Protein AF-A0A350FZX5-F1 (afdb_monomer)

Foldseek 3Di:
DPVPDAQLQFFFQDPVQPDPLADGGDDDPDDSVRVLVVVLVVLVCVLVPVVLVCCLVPPPDPVVNVVSVVVSVVSVVVSVVSVCCCVPPGGTHHRHQGNDHRDPVPPDDPDD

Structure (mmCIF, N/CA/C/O backbone):
data_AF-A0A350FZX5-F1
#
_entry.id   AF-A0A350FZX5-F1
#
loop_
_atom_site.group_PDB
_atom_site.id
_atom_site.type_symbol
_atom_site.label_atom_id
_atom_site.label_alt_id
_atom_site.label_comp_id
_atom_site.label_asym_id
_atom_site.label_entity_id
_atom_site.label_seq_id
_atom_site.pdbx_PDB_ins_code
_atom_site.Cartn_x
_atom_site.Cartn_y
_atom_site.Cartn_z
_atom_site.occupancy
_atom_site.B_iso_or_equiv
_atom_site.auth_seq_id
_atom_site.auth_comp_id
_atom_site.auth_asym_id
_atom_site.auth_atom_id
_atom_site.pdbx_PDB_model_num
ATOM 1 N N . PRO A 1 1 ? 13.670 -20.085 -5.019 1.00 45.16 1 PRO A N 1
ATOM 2 C CA . PRO A 1 1 ? 12.291 -19.954 -5.561 1.00 45.16 1 PRO A CA 1
ATOM 3 C C . PRO A 1 1 ? 12.090 -18.904 -6.683 1.00 45.16 1 PRO A C 1
ATOM 5 O O . PRO A 1 1 ? 10.994 -18.836 -7.219 1.00 45.16 1 PRO A O 1
ATOM 8 N N . LEU A 1 2 ? 13.115 -18.147 -7.109 1.00 52.44 2 LEU A N 1
ATOM 9 C CA . LEU A 1 2 ? 13.012 -17.149 -8.199 1.00 52.44 2 LEU A CA 1
ATOM 10 C C . LEU A 1 2 ? 13.159 -17.722 -9.628 1.00 52.44 2 LEU A C 1
ATOM 12 O O . LEU A 1 2 ? 13.183 -16.974 -10.597 1.00 52.44 2 LEU A O 1
ATOM 16 N N . LYS A 1 3 ? 13.265 -19.049 -9.779 1.00 52.12 3 LYS A N 1
ATOM 17 C CA . LYS A 1 3 ? 13.740 -19.714 -11.010 1.00 52.12 3 LYS A CA 1
ATOM 18 C C . LYS A 1 3 ? 12.784 -19.616 -12.218 1.00 52.12 3 LYS A C 1
ATOM 20 O O . LYS A 1 3 ? 13.191 -19.969 -13.316 1.00 52.12 3 LYS A O 1
ATOM 25 N N . ASN A 1 4 ? 11.551 -19.132 -12.030 1.00 67.31 4 ASN A N 1
ATOM 26 C CA . ASN A 1 4 ? 10.490 -19.200 -13.047 1.00 67.31 4 ASN A CA 1
ATOM 27 C C . ASN A 1 4 ? 10.013 -17.837 -13.588 1.00 67.31 4 ASN A C 1
ATOM 29 O O . ASN A 1 4 ? 9.134 -17.826 -14.445 1.00 67.31 4 ASN A O 1
ATOM 33 N N . PHE A 1 5 ? 10.543 -16.706 -13.111 1.00 71.62 5 PHE A N 1
ATOM 34 C CA . PHE A 1 5 ? 10.119 -15.383 -13.589 1.00 71.62 5 PHE A CA 1
ATOM 35 C C . PHE A 1 5 ? 11.044 -14.867 -14.686 1.00 71.62 5 PHE A C 1
ATOM 37 O O . PHE A 1 5 ? 12.269 -14.969 -14.583 1.00 71.62 5 PHE A O 1
ATOM 44 N N . ARG A 1 6 ? 10.462 -14.288 -15.740 1.00 82.25 6 ARG A N 1
ATOM 45 C CA . ARG A 1 6 ? 11.250 -13.664 -16.809 1.00 82.25 6 ARG A CA 1
ATOM 46 C C . ARG A 1 6 ? 11.744 -12.293 -16.338 1.00 82.25 6 ARG A C 1
ATOM 48 O O . ARG A 1 6 ? 10.953 -11.564 -15.741 1.00 82.25 6 ARG A O 1
ATOM 55 N N . PRO A 1 7 ? 12.981 -11.872 -16.664 1.00 81.50 7 PRO A N 1
ATOM 56 C CA . PRO A 1 7 ? 13.473 -10.532 -16.321 1.00 81.50 7 PRO A CA 1
ATOM 57 C C . PRO A 1 7 ? 12.524 -9.407 -16.759 1.00 81.50 7 PRO A C 1
ATOM 59 O O . PRO A 1 7 ? 12.293 -8.460 -16.018 1.00 81.50 7 PRO A O 1
ATOM 62 N N . SER A 1 8 ? 11.868 -9.575 -17.910 1.00 82.69 8 SER A N 1
ATOM 63 C CA . SER A 1 8 ? 10.879 -8.638 -18.450 1.00 82.69 8 SER A CA 1
ATOM 64 C C . SER A 1 8 ? 9.632 -8.434 -17.578 1.00 82.69 8 SER A C 1
ATOM 66 O O . SER A 1 8 ? 8.867 -7.501 -17.807 1.00 82.69 8 SER A O 1
ATOM 68 N N . GLU A 1 9 ? 9.362 -9.335 -16.635 1.00 87.31 9 GLU A N 1
ATOM 69 C CA . GLU A 1 9 ? 8.208 -9.263 -15.732 1.00 87.31 9 GLU A CA 1
ATOM 70 C C . GLU A 1 9 ? 8.534 -8.534 -14.430 1.00 87.31 9 GLU A C 1
ATOM 72 O O . GLU A 1 9 ? 7.621 -8.203 -13.675 1.00 87.31 9 GLU A O 1
ATOM 77 N N . ILE A 1 10 ? 9.811 -8.261 -14.172 1.00 88.94 10 ILE A N 1
ATOM 78 C CA . ILE A 1 10 ? 10.258 -7.580 -12.965 1.00 88.94 10 ILE A CA 1
ATOM 79 C C . ILE A 1 10 ? 10.154 -6.073 -13.160 1.00 88.94 10 ILE A C 1
ATOM 81 O O . ILE A 1 10 ? 10.592 -5.524 -14.169 1.00 88.94 10 ILE A O 1
ATOM 85 N N . ILE A 1 11 ? 9.562 -5.418 -12.167 1.00 89.75 11 ILE A N 1
ATOM 86 C CA . ILE A 1 11 ? 9.346 -3.967 -12.132 1.00 89.75 11 ILE A CA 1
ATOM 87 C C . ILE A 1 11 ? 10.057 -3.295 -10.957 1.00 89.75 11 ILE A C 1
ATOM 89 O O . ILE A 1 11 ? 10.062 -2.073 -10.876 1.00 89.75 11 ILE A O 1
ATOM 93 N N . GLN A 1 12 ? 10.674 -4.071 -10.063 1.00 89.62 12 GLN A N 1
ATOM 94 C CA . GLN A 1 12 ? 11.501 -3.560 -8.976 1.00 89.62 12 GLN A CA 1
ATOM 95 C C . GLN A 1 12 ? 12.941 -4.022 -9.180 1.00 89.62 12 GLN A C 1
ATOM 97 O O . GLN A 1 12 ? 13.230 -5.212 -9.083 1.00 89.62 12 GLN A O 1
ATOM 102 N N . SER A 1 13 ? 13.843 -3.096 -9.495 1.00 86.38 13 SER A N 1
ATOM 103 C CA . SER A 1 13 ? 15.261 -3.405 -9.723 1.00 86.38 13 SER A CA 1
ATOM 104 C C . SER A 1 13 ? 16.077 -3.459 -8.433 1.00 86.38 13 SER A C 1
ATOM 106 O O . SER A 1 13 ? 17.126 -4.094 -8.407 1.00 86.38 13 SER A O 1
ATOM 108 N N . ASP A 1 14 ? 15.606 -2.799 -7.377 1.00 86.88 14 ASP A N 1
ATOM 109 C CA . ASP A 1 14 ? 16.279 -2.745 -6.084 1.00 86.88 14 ASP A CA 1
ATOM 110 C C . ASP A 1 14 ? 16.016 -4.027 -5.282 1.00 86.88 14 ASP A C 1
ATOM 112 O O . ASP A 1 14 ? 14.885 -4.287 -4.864 1.00 86.88 14 ASP A O 1
ATOM 116 N N . LEU A 1 15 ? 17.063 -4.828 -5.074 1.00 85.75 15 LEU A N 1
ATOM 117 C CA . LEU A 1 15 ? 16.985 -6.104 -4.359 1.00 85.75 15 LEU A CA 1
ATOM 118 C C . LEU A 1 15 ? 16.606 -5.947 -2.887 1.00 85.75 15 LEU A C 1
ATOM 120 O O . LEU A 1 15 ? 15.934 -6.828 -2.349 1.00 85.75 15 LEU A O 1
ATOM 124 N N . ASP A 1 16 ? 16.948 -4.829 -2.248 1.00 86.00 16 ASP A N 1
ATOM 125 C CA . ASP A 1 16 ? 16.583 -4.588 -0.847 1.00 86.00 16 ASP A CA 1
ATOM 126 C C . ASP A 1 16 ? 15.064 -4.439 -0.691 1.00 86.00 16 ASP A C 1
ATOM 128 O O . ASP A 1 16 ? 14.485 -4.708 0.366 1.00 86.00 16 ASP A O 1
ATOM 132 N N . LYS A 1 17 ? 14.385 -4.082 -1.786 1.00 85.25 17 LYS A N 1
ATOM 133 C CA . LYS A 1 17 ? 12.930 -4.000 -1.859 1.00 85.25 17 LYS A CA 1
ATOM 134 C C . LYS A 1 17 ? 12.268 -5.315 -2.247 1.00 85.25 17 LYS A C 1
ATOM 136 O O . LYS A 1 17 ? 11.042 -5.356 -2.267 1.00 85.25 17 LYS A O 1
ATOM 141 N N . TRP A 1 18 ? 12.999 -6.401 -2.504 1.00 86.25 18 TRP A N 1
ATOM 142 C CA . TRP A 1 18 ? 12.415 -7.709 -2.836 1.00 86.25 18 TRP A CA 1
ATOM 143 C C . TRP A 1 18 ? 11.910 -8.441 -1.591 1.00 86.25 18 TRP A C 1
ATOM 145 O O . TRP A 1 18 ? 12.336 -9.539 -1.241 1.00 86.25 18 TRP A O 1
ATOM 155 N N . SER A 1 19 ? 10.960 -7.809 -0.914 1.00 85.50 19 SER A N 1
ATOM 156 C CA . SER A 1 19 ? 10.226 -8.375 0.209 1.00 85.50 19 SER A CA 1
ATOM 157 C C . SER A 1 19 ? 8.759 -8.558 -0.162 1.00 85.50 19 SER A C 1
ATOM 159 O O . SER A 1 19 ? 8.290 -8.043 -1.172 1.00 85.50 19 SER A O 1
ATOM 161 N N . TYR A 1 20 ? 8.001 -9.242 0.692 1.00 82.38 20 TYR A N 1
ATOM 162 C CA . TYR A 1 20 ? 6.553 -9.384 0.515 1.00 82.38 20 TYR A CA 1
ATOM 163 C C . TYR A 1 20 ? 5.794 -8.042 0.523 1.00 82.38 20 TYR A C 1
ATOM 165 O O . TYR A 1 20 ? 4.631 -8.010 0.130 1.00 82.38 20 TYR A O 1
ATOM 173 N N . ARG A 1 21 ? 6.417 -6.955 1.008 1.00 84.88 21 ARG A N 1
ATOM 174 C CA . ARG A 1 21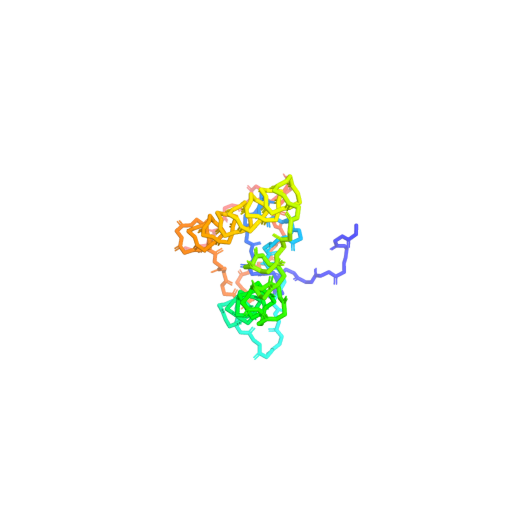 ? 5.775 -5.638 1.138 1.00 84.88 21 ARG A CA 1
ATOM 175 C C . ARG A 1 21 ? 5.700 -4.880 -0.176 1.00 84.88 21 ARG A C 1
ATOM 177 O O . ARG A 1 21 ? 4.713 -4.197 -0.424 1.00 84.88 21 ARG A O 1
ATOM 184 N N . ASN A 1 22 ? 6.736 -4.999 -1.000 1.00 88.06 22 ASN A N 1
ATOM 185 C CA . ASN A 1 22 ? 6.860 -4.216 -2.218 1.00 88.06 22 ASN A CA 1
ATOM 186 C C . ASN A 1 22 ? 6.592 -5.099 -3.430 1.00 88.06 22 ASN A C 1
ATOM 188 O O . ASN A 1 22 ? 6.955 -6.275 -3.477 1.00 88.06 22 ASN A O 1
ATOM 192 N N . GLN A 1 23 ? 5.953 -4.519 -4.439 1.00 89.75 23 GLN A N 1
ATOM 193 C CA . GLN A 1 23 ? 5.652 -5.251 -5.655 1.00 89.75 23 GLN A CA 1
ATOM 194 C C . GLN A 1 23 ? 6.930 -5.477 -6.466 1.00 89.75 23 GLN A C 1
ATOM 196 O O . GLN A 1 23 ? 7.540 -4.535 -6.958 1.00 89.75 23 GLN A O 1
ATOM 201 N N . VAL A 1 24 ? 7.315 -6.740 -6.636 1.00 89.69 24 VAL A N 1
ATOM 202 C CA . VAL A 1 24 ? 8.493 -7.109 -7.437 1.00 89.69 24 VAL A CA 1
ATOM 203 C C . VAL A 1 24 ? 8.120 -7.403 -8.890 1.00 89.69 24 VAL A C 1
ATOM 205 O O . VAL A 1 24 ? 8.845 -7.036 -9.815 1.00 89.69 24 VAL A O 1
ATOM 208 N N . VAL A 1 25 ? 6.970 -8.047 -9.094 1.00 89.50 25 VAL A N 1
ATOM 209 C CA . VAL A 1 25 ? 6.524 -8.567 -10.392 1.00 89.50 25 VAL A CA 1
ATOM 210 C C . VAL A 1 25 ? 5.328 -7.769 -10.902 1.00 89.50 25 VAL A C 1
ATOM 212 O O . VAL A 1 25 ? 4.406 -7.452 -10.146 1.00 89.50 25 VAL A O 1
ATOM 215 N N . ALA A 1 26 ? 5.329 -7.459 -12.197 1.00 89.56 26 ALA A N 1
ATOM 216 C CA . ALA A 1 26 ? 4.239 -6.762 -12.861 1.00 89.56 26 ALA A CA 1
ATOM 217 C C . ALA A 1 26 ? 2.926 -7.550 -12.774 1.00 89.56 26 ALA A C 1
ATOM 219 O O . ALA A 1 26 ? 2.864 -8.741 -13.083 1.00 89.56 26 ALA A O 1
ATOM 220 N N . THR A 1 27 ? 1.850 -6.848 -12.440 1.00 90.25 27 THR A N 1
ATOM 221 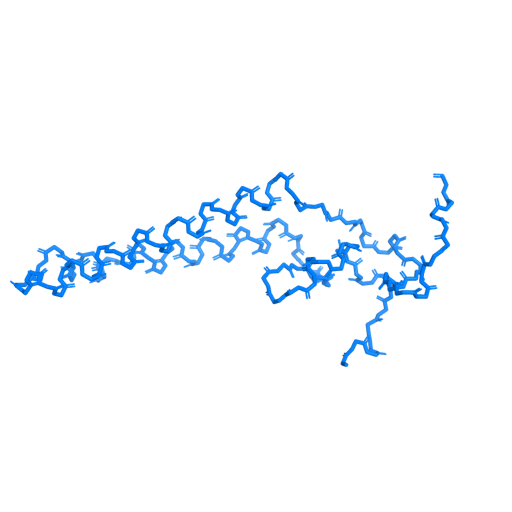C CA . THR A 1 27 ? 0.480 -7.350 -12.554 1.00 90.25 27 THR A CA 1
ATOM 222 C C . THR A 1 27 ? -0.088 -7.062 -13.951 1.00 90.25 27 THR A C 1
ATOM 224 O O . THR A 1 27 ? 0.279 -6.054 -14.554 1.00 90.25 27 THR A O 1
ATOM 227 N N . PRO A 1 28 ? -0.972 -7.913 -14.514 1.00 86.31 28 PRO A N 1
ATOM 228 C CA . PRO A 1 28 ? -1.475 -7.713 -15.878 1.00 86.31 28 PRO A CA 1
ATOM 229 C C . PRO A 1 28 ? -2.391 -6.495 -16.057 1.00 86.31 28 PRO A C 1
ATOM 231 O O . PRO A 1 28 ? -2.329 -5.855 -17.100 1.00 86.31 28 PRO A O 1
ATOM 234 N N . TYR A 1 29 ? -3.232 -6.197 -15.062 1.00 89.00 29 TYR A N 1
ATOM 235 C CA . TYR A 1 29 ? -4.342 -5.237 -15.191 1.00 89.00 29 TYR A CA 1
ATOM 236 C C . TYR A 1 29 ? -4.255 -4.037 -14.248 1.00 89.00 29 TYR A C 1
ATOM 238 O O . TYR A 1 29 ? -5.103 -3.158 -14.313 1.00 89.00 29 TYR A O 1
ATOM 246 N N . LEU A 1 30 ? -3.269 -4.022 -13.351 1.00 91.62 30 LEU A N 1
ATOM 247 C CA . LEU A 1 30 ? -3.083 -2.955 -12.374 1.00 91.62 30 LEU A CA 1
ATOM 248 C C . LEU A 1 30 ? -1.664 -2.429 -12.492 1.00 91.62 30 LEU A C 1
ATOM 250 O O . LEU A 1 30 ? -0.708 -3.212 -12.528 1.00 91.62 30 LEU A O 1
ATOM 254 N N . THR A 1 31 ? -1.539 -1.110 -12.524 1.00 91.75 31 THR A N 1
ATOM 255 C CA . THR A 1 31 ? -0.264 -0.437 -12.300 1.00 91.75 31 THR A CA 1
ATOM 256 C C . THR A 1 31 ? 0.179 -0.632 -10.844 1.00 91.75 31 THR A C 1
ATOM 258 O O . THR A 1 31 ? -0.660 -0.868 -9.966 1.00 91.75 31 THR A O 1
ATOM 261 N N . PRO A 1 32 ? 1.484 -0.502 -10.543 1.00 91.50 32 PRO A N 1
ATOM 262 C CA . PRO A 1 32 ? 1.970 -0.623 -9.169 1.00 91.50 32 PRO A CA 1
ATOM 263 C C . PRO A 1 32 ? 1.309 0.365 -8.207 1.00 91.50 32 PRO A C 1
ATOM 265 O O . PRO A 1 32 ? 1.000 0.023 -7.067 1.00 91.50 32 PRO A O 1
ATOM 268 N N . PHE A 1 33 ? 1.002 1.565 -8.706 1.00 92.31 33 PHE A N 1
ATOM 269 C CA . PHE A 1 33 ? 0.306 2.592 -7.943 1.00 92.31 33 PHE A CA 1
ATOM 270 C C . PHE A 1 33 ? -1.138 2.207 -7.621 1.00 92.31 33 PHE A C 1
ATOM 272 O O . PHE A 1 33 ? -1.554 2.332 -6.473 1.00 92.31 33 PHE A O 1
ATOM 279 N N . GLU A 1 34 ? -1.898 1.707 -8.597 1.00 94.69 34 GLU A N 1
ATOM 280 C CA . GLU A 1 34 ? -3.282 1.274 -8.368 1.00 94.69 34 GLU A CA 1
ATOM 281 C C . GLU A 1 34 ? -3.353 0.096 -7.398 1.00 94.69 34 GLU A C 1
ATOM 283 O O . GLU A 1 34 ? -4.218 0.076 -6.520 1.00 94.69 34 GLU A O 1
ATOM 288 N N . LEU A 1 35 ? -2.429 -0.865 -7.516 1.00 93.38 35 LEU A N 1
ATOM 289 C CA . LEU A 1 35 ? -2.353 -1.985 -6.582 1.00 93.38 35 LEU A CA 1
ATOM 290 C C . LEU A 1 35 ? -2.035 -1.493 -5.166 1.00 93.38 35 LEU A C 1
ATOM 292 O O . LEU A 1 35 ? -2.742 -1.852 -4.222 1.00 93.38 35 LEU A O 1
ATOM 296 N N . PHE A 1 36 ? -1.013 -0.646 -5.020 1.00 94.12 36 PHE A N 1
ATOM 297 C CA . PHE A 1 36 ? -0.639 -0.061 -3.734 1.00 94.12 36 PHE A CA 1
ATOM 298 C C . PHE A 1 36 ? -1.810 0.706 -3.108 1.00 94.12 36 PHE A C 1
ATOM 300 O O . PHE A 1 36 ? -2.170 0.468 -1.953 1.00 94.12 36 PHE A O 1
ATOM 307 N N . LEU A 1 37 ? -2.464 1.570 -3.888 1.00 94.69 37 LEU A N 1
ATOM 308 C CA . LEU A 1 37 ? -3.617 2.339 -3.441 1.00 94.69 37 LEU A CA 1
ATOM 309 C C . LEU A 1 37 ? -4.775 1.425 -3.020 1.00 94.69 37 LEU A C 1
ATOM 311 O O . LEU A 1 37 ? -5.357 1.639 -1.960 1.00 94.69 37 LEU A O 1
ATOM 315 N N . GLY A 1 38 ? -5.085 0.380 -3.791 1.00 94.69 38 GLY A N 1
ATOM 316 C CA . GLY A 1 38 ? -6.134 -0.587 -3.458 1.00 94.69 38 GLY A CA 1
ATOM 317 C C . GLY A 1 38 ? -5.888 -1.307 -2.128 1.00 94.69 38 GLY A C 1
ATOM 318 O O . GLY A 1 38 ? -6.809 -1.451 -1.315 1.00 94.69 38 GLY A O 1
ATOM 319 N N . VAL A 1 39 ? -4.637 -1.693 -1.858 1.00 94.00 39 VAL A N 1
ATOM 320 C CA . VAL A 1 39 ? -4.234 -2.281 -0.571 1.00 94.00 39 VAL A CA 1
ATOM 321 C C . VAL A 1 39 ? -4.419 -1.268 0.561 1.00 94.00 39 VAL A C 1
ATOM 323 O O . VAL A 1 39 ? -5.082 -1.582 1.553 1.00 94.00 39 VAL A O 1
ATOM 326 N N . LYS A 1 40 ? -3.936 -0.029 0.398 1.00 93.38 40 LYS A N 1
ATOM 327 C CA . LYS A 1 40 ? -4.051 1.017 1.430 1.00 93.38 40 LYS A CA 1
ATOM 328 C C . LYS A 1 40 ? -5.482 1.440 1.712 1.00 93.38 40 LYS A C 1
ATOM 330 O O . LYS A 1 40 ? -5.841 1.644 2.871 1.00 93.38 40 LYS A O 1
ATOM 335 N N . LEU A 1 41 ? -6.329 1.497 0.691 1.00 94.62 41 LEU A N 1
ATOM 336 C CA . LEU A 1 41 ? -7.757 1.729 0.870 1.00 94.62 41 LEU A CA 1
ATOM 337 C C . LEU A 1 41 ? -8.410 0.587 1.654 1.00 94.62 41 LEU A C 1
ATOM 339 O O . LEU A 1 41 ? -9.196 0.843 2.563 1.00 94.62 41 LEU A O 1
ATOM 343 N N . THR A 1 42 ? -8.057 -0.665 1.366 1.00 93.31 42 THR A N 1
ATOM 344 C CA . THR A 1 42 ? -8.607 -1.824 2.084 1.00 93.31 42 THR A CA 1
ATOM 345 C C . THR A 1 42 ? -8.167 -1.848 3.552 1.00 93.31 42 THR A C 1
ATOM 347 O O . THR A 1 42 ? -8.996 -2.075 4.437 1.00 93.31 42 THR A O 1
ATOM 350 N N . GLU A 1 43 ? -6.897 -1.548 3.839 1.00 92.31 43 GLU A N 1
ATOM 351 C CA . GLU A 1 43 ? -6.382 -1.373 5.206 1.00 92.31 43 GLU A CA 1
ATOM 352 C C . GLU A 1 43 ? -7.108 -0.236 5.937 1.00 92.31 43 GLU A C 1
ATOM 354 O O . GLU A 1 43 ? -7.583 -0.416 7.063 1.00 92.31 43 GLU A O 1
ATOM 359 N N . ALA A 1 44 ? -7.267 0.920 5.286 1.00 90.75 44 ALA A N 1
ATOM 360 C CA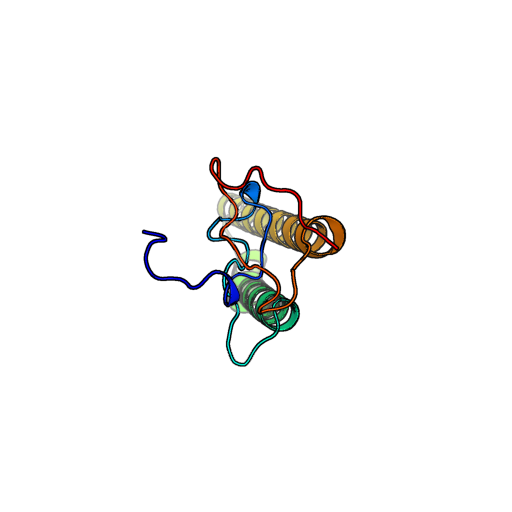 . ALA A 1 44 ? -7.989 2.056 5.846 1.00 90.75 44 ALA A CA 1
ATOM 361 C C . ALA A 1 44 ? -9.444 1.689 6.166 1.00 90.75 44 ALA A C 1
ATOM 363 O O . ALA A 1 44 ? -9.911 1.953 7.271 1.00 90.75 44 ALA A O 1
ATOM 364 N N . LEU A 1 45 ? -10.152 1.008 5.260 1.00 91.69 45 LEU A N 1
ATOM 365 C CA . LEU A 1 45 ? -11.518 0.530 5.492 1.00 91.69 45 LEU A CA 1
ATOM 366 C C . LEU A 1 45 ? -11.592 -0.478 6.647 1.00 91.69 45 LEU A C 1
ATOM 368 O O . LEU A 1 45 ? -12.539 -0.445 7.440 1.00 91.69 45 LEU A O 1
ATOM 372 N N . HIS A 1 46 ? -10.591 -1.351 6.782 1.00 88.38 46 HIS A N 1
ATOM 373 C CA . HIS A 1 46 ? -10.506 -2.290 7.896 1.00 88.38 46 HIS A CA 1
ATOM 374 C C . HIS A 1 46 ? -10.358 -1.560 9.240 1.00 88.38 46 HIS A C 1
ATOM 376 O O . HIS A 1 46 ? -11.099 -1.850 10.185 1.00 88.38 46 HIS A O 1
ATOM 382 N N . HIS A 1 47 ? -9.460 -0.575 9.318 1.00 85.50 47 HIS A N 1
ATOM 383 C CA . HIS A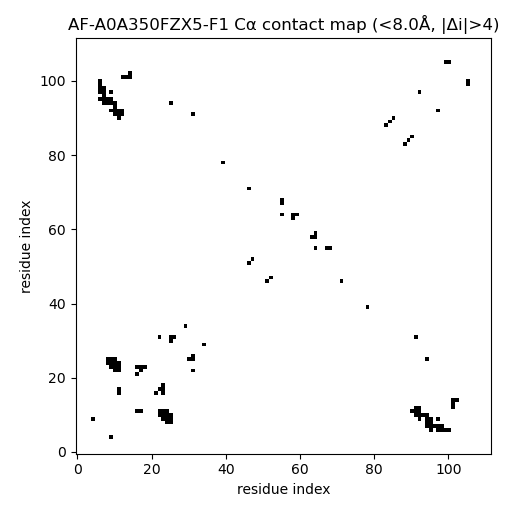 1 47 ? -9.228 0.220 10.526 1.00 85.50 47 HIS A CA 1
ATOM 384 C C . HIS A 1 47 ? -10.365 1.207 10.837 1.00 85.50 47 HIS A C 1
ATOM 386 O O . HIS A 1 47 ? -10.679 1.447 12.005 1.00 85.50 47 HIS A O 1
ATOM 392 N N . LEU A 1 48 ? -11.034 1.746 9.817 1.00 87.06 48 LEU A N 1
ATOM 393 C CA . LEU A 1 48 ? -12.182 2.648 9.955 1.00 87.06 48 LEU A CA 1
ATOM 394 C C . LEU A 1 48 ? -13.499 1.915 10.224 1.00 87.06 48 LEU A C 1
ATOM 396 O O . LEU A 1 48 ? -14.528 2.557 10.445 1.00 87.06 48 LEU A O 1
ATOM 400 N N . ARG A 1 49 ? -13.495 0.576 10.254 1.00 89.38 49 ARG A N 1
ATOM 401 C CA . ARG A 1 49 ? -14.705 -0.223 10.445 1.00 89.38 49 ARG A CA 1
ATOM 402 C C . ARG A 1 49 ? -15.483 0.262 11.681 1.00 89.38 49 ARG A C 1
ATOM 404 O O . ARG A 1 49 ? -14.973 0.148 12.800 1.00 89.38 49 ARG A O 1
ATOM 411 N N . PRO A 1 50 ? -16.758 0.677 11.541 1.00 82.69 50 PRO A N 1
ATOM 412 C CA . PRO A 1 50 ? -17.529 1.274 12.637 1.00 82.69 50 PRO A CA 1
ATOM 413 C C . PRO A 1 50 ? -17.611 0.402 13.895 1.00 82.69 50 PRO A C 1
ATOM 415 O O . PRO A 1 50 ? -17.693 0.904 15.012 1.00 82.69 50 PRO A O 1
ATOM 418 N N . LYS A 1 51 ? -17.564 -0.926 13.733 1.00 86.75 51 LYS A N 1
ATOM 419 C CA . LYS A 1 51 ? -17.554 -1.880 14.852 1.00 86.75 51 LYS A CA 1
ATOM 420 C C . LYS A 1 51 ? -16.300 -1.758 15.729 1.00 86.75 51 LYS A C 1
ATOM 422 O O . LYS A 1 51 ? -16.415 -1.914 16.941 1.00 86.75 51 LYS A O 1
ATOM 427 N N . ALA A 1 52 ? -15.134 -1.483 15.143 1.00 83.75 52 ALA A N 1
ATOM 428 C CA . ALA A 1 52 ? -13.884 -1.314 15.884 1.00 83.75 52 ALA A CA 1
ATOM 429 C C . ALA A 1 52 ? -13.912 -0.017 16.706 1.00 83.75 52 ALA A C 1
ATOM 431 O O . ALA A 1 52 ? -13.656 -0.037 17.907 1.00 83.75 52 ALA A O 1
ATOM 432 N N . TRP A 1 53 ? -14.362 1.077 16.091 1.00 85.94 53 TRP A N 1
ATOM 433 C CA . TRP A 1 53 ? -14.539 2.366 16.761 1.00 85.94 53 TRP A CA 1
ATOM 434 C C . TRP A 1 53 ? -15.559 2.310 17.894 1.00 85.94 53 TRP A C 1
ATOM 436 O O . TRP A 1 53 ? -15.268 2.746 19.007 1.00 85.94 53 TRP A O 1
ATOM 446 N N . LYS A 1 54 ? -16.720 1.682 17.662 1.00 87.50 54 LYS A N 1
ATOM 447 C CA . LYS A 1 54 ? -17.703 1.431 18.727 1.00 87.50 54 LYS A CA 1
ATOM 448 C C . LYS A 1 54 ? -17.075 0.655 19.884 1.00 87.50 54 LYS A C 1
ATOM 450 O O . LYS A 1 54 ? -17.307 0.996 21.037 1.00 87.50 54 LYS A O 1
ATOM 455 N N . ARG A 1 55 ? -16.243 -0.350 19.601 1.00 85.62 55 ARG A N 1
ATOM 456 C CA . ARG A 1 55 ? -15.570 -1.125 20.648 1.00 85.62 55 ARG A CA 1
ATOM 457 C C . ARG A 1 55 ? -14.618 -0.270 21.485 1.00 85.62 55 ARG A C 1
ATOM 459 O O . ARG A 1 55 ? -14.566 -0.469 22.688 1.00 85.62 55 ARG A O 1
ATOM 466 N N . ILE A 1 56 ? -13.917 0.687 20.885 1.00 85.81 56 ILE A N 1
ATOM 467 C CA . ILE A 1 56 ? -13.007 1.598 21.598 1.00 85.81 56 ILE A CA 1
ATOM 468 C C . ILE A 1 56 ? -13.768 2.613 22.446 1.00 85.81 56 ILE A C 1
ATOM 470 O O . ILE A 1 56 ? -13.414 2.819 23.607 1.00 85.81 56 ILE A O 1
ATOM 474 N N . ILE A 1 57 ? -14.822 3.212 21.890 1.00 86.50 57 ILE A N 1
ATOM 475 C CA . ILE A 1 57 ? -15.620 4.238 22.571 1.00 86.50 57 ILE A CA 1
ATOM 476 C C . ILE A 1 57 ? -16.416 3.627 23.733 1.00 86.50 57 ILE A C 1
ATOM 478 O O . ILE A 1 57 ? -16.447 4.194 24.821 1.00 86.50 57 ILE A O 1
ATOM 482 N N . PHE A 1 58 ? -17.012 2.448 23.532 1.00 89.81 58 PHE A N 1
ATOM 483 C CA . PHE A 1 58 ? -17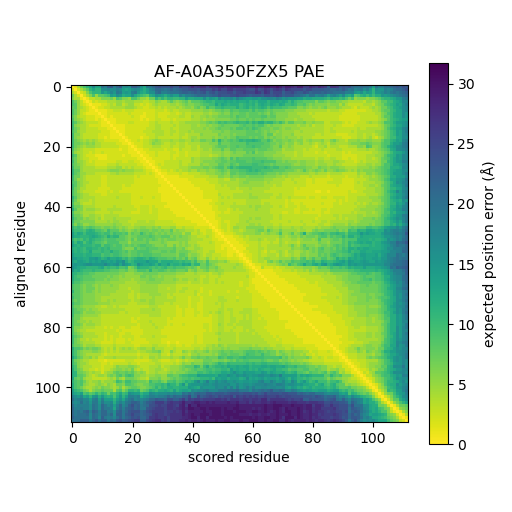.873 1.789 24.521 1.00 89.81 58 PHE A CA 1
ATOM 484 C C . PHE A 1 58 ? -17.154 0.732 25.380 1.00 89.81 58 PHE A C 1
ATOM 486 O O . PHE A 1 58 ? -17.803 0.026 26.156 1.00 89.81 58 PHE A O 1
ATOM 493 N N . ALA A 1 5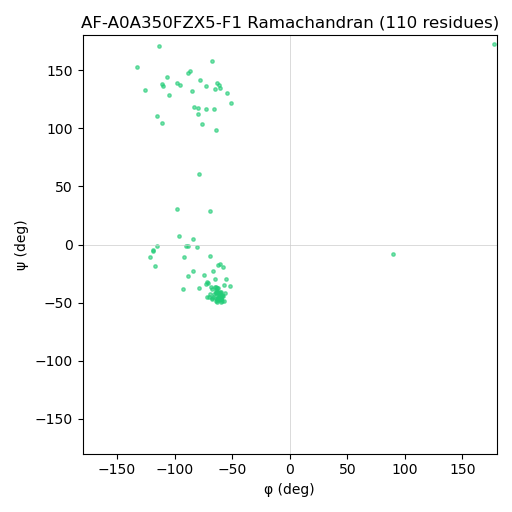9 ? -15.825 0.598 25.279 1.00 86.00 59 ALA A N 1
ATOM 494 C CA . ALA A 1 59 ? -15.064 -0.297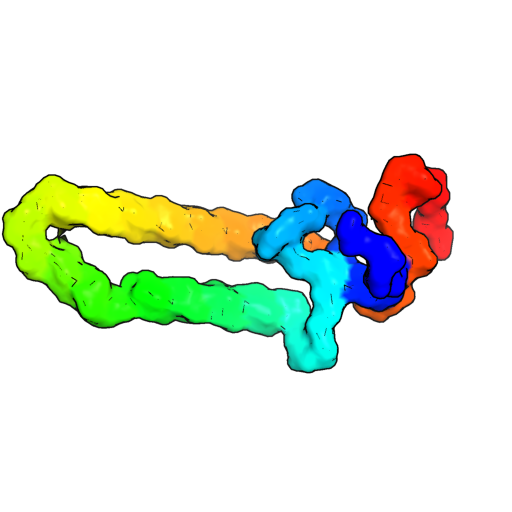 26.150 1.00 86.00 59 ALA A CA 1
ATOM 495 C C . ALA A 1 59 ? -15.112 0.191 27.606 1.00 86.00 59 ALA A C 1
ATOM 497 O O . ALA A 1 59 ? -14.584 1.254 27.937 1.00 86.00 59 ALA A O 1
ATOM 498 N N . LYS A 1 60 ? -15.702 -0.627 28.488 1.00 87.19 60 LYS A N 1
ATOM 499 C CA . LYS A 1 60 ? -15.716 -0.384 29.941 1.00 87.19 60 LYS A CA 1
ATOM 500 C C . LYS A 1 60 ? -14.337 -0.590 30.580 1.00 87.19 60 LYS A C 1
ATOM 502 O O . LYS A 1 60 ? -13.988 0.117 31.520 1.00 87.19 60 LYS A O 1
ATOM 507 N N . ASP A 1 61 ? -13.549 -1.531 30.059 1.00 92.56 61 ASP A N 1
ATOM 508 C CA . ASP A 1 61 ? -12.198 -1.810 30.548 1.00 92.56 61 ASP A CA 1
ATOM 509 C C . ASP A 1 61 ? -11.186 -0.791 29.991 1.00 92.56 61 ASP A C 1
ATOM 511 O O . ASP A 1 61 ? -10.940 -0.703 28.782 1.00 92.56 61 ASP A O 1
ATOM 515 N N . LYS A 1 62 ? -10.570 -0.027 30.904 1.00 90.56 62 LYS A N 1
ATOM 516 C CA . LYS A 1 62 ? -9.555 0.988 30.594 1.00 90.56 62 LYS A CA 1
ATOM 517 C C . LYS A 1 62 ? -8.289 0.384 29.979 1.00 90.56 62 LYS A C 1
ATOM 519 O O . LYS A 1 62 ? -7.742 0.985 29.054 1.00 90.56 62 LYS A O 1
ATOM 524 N N . ARG A 1 63 ? -7.835 -0.782 30.454 1.00 92.12 63 ARG A N 1
ATOM 525 C CA . ARG A 1 63 ? -6.627 -1.455 29.949 1.00 92.12 63 ARG A CA 1
ATOM 526 C C . ARG A 1 63 ? -6.857 -1.930 28.523 1.00 92.12 63 ARG A C 1
ATOM 528 O O . ARG A 1 63 ? -6.046 -1.661 27.641 1.00 92.12 63 ARG A O 1
ATOM 535 N N . TYR A 1 64 ? -7.998 -2.568 28.287 1.00 88.94 64 TYR A N 1
ATOM 536 C CA . TYR A 1 64 ? -8.388 -3.007 26.953 1.00 88.94 64 TYR A CA 1
ATOM 537 C C . TYR A 1 64 ? -8.458 -1.835 25.963 1.00 88.94 64 TYR A C 1
ATOM 539 O O . TYR A 1 64 ? -7.919 -1.910 24.857 1.00 88.94 64 TYR A O 1
ATOM 547 N N . ARG A 1 65 ? -9.051 -0.709 26.378 1.00 91.50 65 ARG A N 1
ATOM 548 C CA . ARG A 1 65 ? -9.130 0.503 25.553 1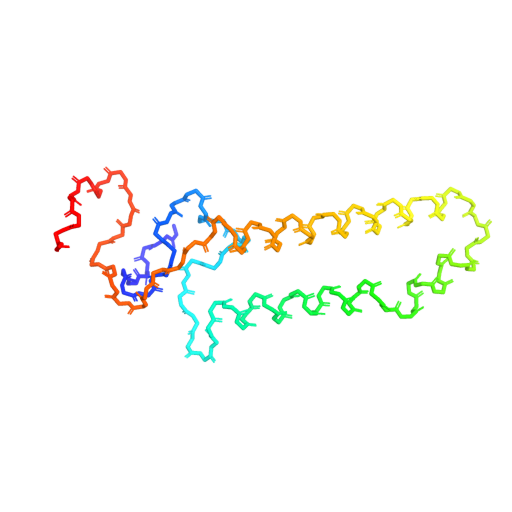.00 91.50 65 ARG A CA 1
ATOM 549 C C . ARG A 1 65 ? -7.753 1.067 25.199 1.00 91.50 65 ARG A C 1
ATOM 551 O O . ARG A 1 65 ? -7.532 1.419 24.044 1.00 91.50 65 ARG A O 1
ATOM 558 N N . GLN A 1 66 ? -6.837 1.147 26.164 1.00 92.69 66 GLN A N 1
ATOM 559 C CA . GLN A 1 66 ? -5.474 1.636 25.931 1.00 92.69 66 GLN A CA 1
ATOM 560 C C . GLN A 1 66 ? -4.724 0.774 24.914 1.00 92.69 66 GLN A C 1
ATOM 562 O O . GLN A 1 66 ? -4.116 1.322 23.997 1.00 92.69 66 GLN A O 1
ATOM 567 N N . ILE A 1 67 ? -4.823 -0.555 25.032 1.00 92.75 67 ILE A N 1
ATOM 568 C CA . ILE A 1 67 ? -4.203 -1.489 24.083 1.00 92.75 67 ILE A CA 1
ATOM 569 C C . ILE A 1 67 ? -4.756 -1.253 22.677 1.00 92.75 67 ILE A C 1
ATOM 571 O O . ILE A 1 67 ? -3.980 -1.070 21.747 1.00 92.75 67 ILE A O 1
ATOM 575 N N . MET A 1 68 ? -6.081 -1.177 22.518 1.00 90.94 68 MET A N 1
ATOM 576 C CA . MET A 1 68 ? -6.684 -0.944 21.20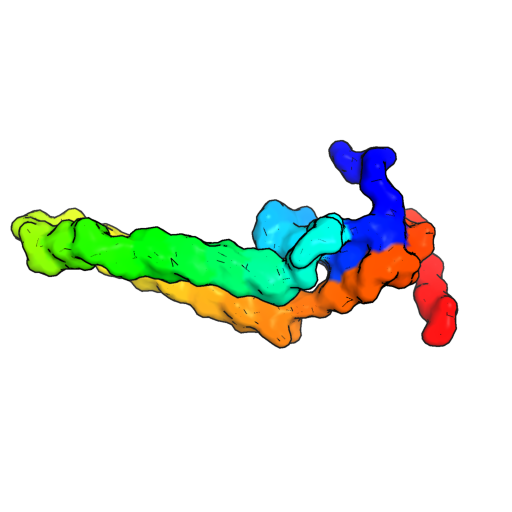1 1.00 90.94 68 MET A CA 1
ATOM 577 C C . MET A 1 68 ? -6.264 0.391 20.580 1.00 90.94 68 MET A C 1
ATOM 579 O O . MET A 1 68 ? -5.963 0.439 19.389 1.00 90.94 68 MET A O 1
ATOM 583 N N . ILE A 1 69 ? -6.229 1.467 21.372 1.00 91.00 69 ILE A N 1
ATOM 584 C CA . ILE A 1 69 ? -5.788 2.786 20.904 1.00 91.00 69 ILE A CA 1
ATOM 585 C C . ILE A 1 69 ? -4.325 2.720 20.462 1.00 91.00 69 ILE A C 1
ATOM 587 O O . ILE A 1 69 ? -3.998 3.182 19.371 1.00 91.00 69 ILE A O 1
ATOM 591 N N . PHE A 1 70 ? -3.453 2.110 21.267 1.00 93.00 70 PHE A N 1
ATOM 592 C CA . PHE A 1 70 ? -2.046 1.939 20.915 1.00 93.00 70 PHE A CA 1
ATOM 593 C C . PHE A 1 70 ? -1.878 1.128 19.625 1.00 93.00 70 PHE A C 1
ATOM 595 O O . PHE A 1 70 ? -1.156 1.558 18.729 1.00 93.00 70 PHE A O 1
ATOM 602 N N . SER A 1 71 ? -2.587 0.004 19.489 1.00 90.75 71 SER A N 1
ATOM 603 C CA . SER A 1 71 ? -2.559 -0.823 18.280 1.00 90.75 71 SER A CA 1
ATOM 604 C C . SER A 1 71 ? -3.035 -0.061 17.042 1.00 90.75 71 SER A C 1
ATOM 606 O O . SER A 1 71 ? -2.418 -0.181 15.986 1.00 90.75 71 SER A O 1
ATOM 608 N N . MET A 1 72 ? -4.084 0.761 17.159 1.00 90.00 72 MET A N 1
ATOM 609 C CA . MET A 1 72 ? -4.530 1.617 16.055 1.00 90.00 72 MET A CA 1
ATOM 610 C C . MET A 1 72 ? -3.484 2.660 15.676 1.00 90.00 72 MET A C 1
ATOM 612 O O . MET A 1 72 ? -3.190 2.819 14.495 1.00 90.00 72 MET A O 1
ATOM 616 N N . TRP A 1 73 ? -2.889 3.342 16.655 1.00 92.12 73 TRP A N 1
ATOM 617 C CA . TRP A 1 73 ? -1.840 4.327 16.389 1.00 92.12 73 TRP A CA 1
ATOM 618 C C . TRP A 1 73 ? -0.596 3.703 15.766 1.00 92.12 73 TRP A C 1
ATOM 620 O O . TRP A 1 73 ? -0.011 4.296 14.863 1.00 92.12 73 TRP A O 1
ATOM 630 N N . ALA A 1 74 ? -0.196 2.515 16.220 1.00 94.31 74 ALA A N 1
ATOM 631 C CA . ALA A 1 74 ? 0.908 1.774 15.627 1.00 94.31 74 ALA A CA 1
ATOM 632 C C . ALA A 1 74 ? 0.614 1.434 14.158 1.00 94.31 74 ALA A C 1
ATOM 634 O O . ALA A 1 74 ? 1.440 1.730 13.299 1.00 94.31 74 ALA A O 1
ATOM 635 N N . GLY A 1 75 ? -0.581 0.910 13.859 1.00 91.38 75 GLY A N 1
ATOM 636 C CA . GLY A 1 75 ? -1.006 0.627 12.485 1.00 91.38 75 GLY A CA 1
ATOM 637 C C . GLY A 1 75 ? -0.995 1.873 11.597 1.00 91.38 75 GLY A C 1
ATOM 638 O O . GLY A 1 75 ? -0.381 1.864 10.536 1.00 91.38 75 GLY A O 1
ATOM 639 N N . ILE A 1 76 ? -1.576 2.983 12.065 1.00 91.25 76 ILE A N 1
ATOM 640 C CA . ILE A 1 76 ? -1.590 4.256 11.324 1.00 91.25 76 ILE A CA 1
ATOM 641 C C . ILE A 1 76 ? -0.165 4.743 11.026 1.00 91.25 76 ILE A C 1
ATOM 643 O O . ILE A 1 76 ? 0.114 5.168 9.908 1.00 91.25 76 ILE A O 1
ATOM 647 N N . LYS A 1 77 ? 0.755 4.663 11.998 1.00 94.75 77 LYS A N 1
ATOM 648 C CA . LYS A 1 77 ? 2.160 5.054 11.797 1.00 94.75 77 LYS A CA 1
ATOM 649 C C . LYS A 1 77 ? 2.851 4.203 10.735 1.00 94.75 77 LYS A C 1
ATOM 651 O O . LYS A 1 77 ? 3.590 4.757 9.929 1.00 94.75 77 LYS A O 1
ATOM 656 N N . VAL A 1 78 ? 2.608 2.891 10.730 1.00 93.50 78 VAL A N 1
ATOM 657 C CA . VAL A 1 78 ? 3.155 1.979 9.716 1.00 93.50 78 VAL A CA 1
ATOM 658 C C . VAL A 1 78 ? 2.620 2.340 8.334 1.00 93.50 78 VAL A C 1
ATOM 660 O O . VAL A 1 78 ? 3.417 2.539 7.426 1.00 93.50 78 VAL A O 1
ATOM 663 N N . VAL A 1 79 ? 1.308 2.547 8.195 1.00 92.75 79 VAL A N 1
ATOM 664 C CA . VAL A 1 79 ? 0.698 2.930 6.911 1.00 92.75 79 VAL A CA 1
ATOM 665 C C . VAL A 1 79 ? 1.279 4.244 6.386 1.00 92.75 79 VAL A C 1
ATOM 667 O O . VAL A 1 79 ? 1.616 4.337 5.209 1.00 92.75 79 VAL A O 1
ATOM 670 N N . ILE A 1 80 ? 1.445 5.256 7.244 1.00 93.56 80 ILE A N 1
ATOM 671 C CA . ILE A 1 80 ? 2.066 6.532 6.851 1.00 93.56 80 ILE A CA 1
ATOM 672 C C . ILE A 1 80 ? 3.517 6.317 6.407 1.00 93.56 80 ILE A C 1
ATOM 674 O O . ILE A 1 80 ? 3.920 6.852 5.377 1.00 93.56 80 ILE A O 1
ATOM 678 N N . ALA A 1 81 ? 4.296 5.536 7.160 1.00 94.06 81 ALA A N 1
ATOM 679 C CA . ALA A 1 81 ? 5.680 5.237 6.806 1.00 94.06 81 ALA A CA 1
ATOM 680 C C . ALA A 1 81 ? 5.776 4.523 5.449 1.00 94.06 81 ALA A C 1
ATOM 682 O O . ALA A 1 81 ? 6.613 4.894 4.634 1.00 94.06 81 ALA A O 1
ATOM 683 N N . GLU A 1 82 ? 4.881 3.575 5.175 1.00 93.44 82 GLU A N 1
ATOM 684 C CA . GLU A 1 82 ? 4.817 2.859 3.899 1.00 93.44 82 GLU A CA 1
ATOM 685 C C . GLU A 1 82 ? 4.394 3.772 2.743 1.00 93.44 82 GLU A C 1
ATOM 687 O O . GLU A 1 82 ? 4.946 3.665 1.655 1.00 93.44 82 GLU A O 1
ATOM 692 N N . VAL A 1 83 ? 3.464 4.708 2.961 1.00 93.81 83 VAL A N 1
ATOM 693 C CA . VAL A 1 83 ? 3.096 5.716 1.949 1.00 93.81 83 VAL A CA 1
ATOM 694 C C . VAL A 1 83 ? 4.279 6.629 1.628 1.00 93.81 83 VAL A C 1
ATOM 696 O O . VAL A 1 83 ? 4.527 6.915 0.459 1.00 93.81 83 VAL A O 1
ATOM 699 N N . ILE A 1 84 ? 5.036 7.061 2.639 1.00 94.38 84 ILE A N 1
ATOM 700 C CA . ILE A 1 84 ? 6.241 7.882 2.447 1.00 94.38 84 ILE A CA 1
ATOM 701 C C . ILE A 1 84 ? 7.331 7.078 1.726 1.00 94.38 84 ILE A C 1
ATOM 703 O O . ILE A 1 84 ? 7.949 7.581 0.789 1.00 94.38 84 ILE A O 1
ATOM 707 N N . GLU A 1 85 ? 7.570 5.830 2.130 1.00 92.25 85 GLU A N 1
ATOM 708 C CA . GLU A 1 85 ? 8.532 4.942 1.470 1.00 92.25 85 GLU A CA 1
ATOM 709 C C . GLU A 1 85 ? 8.152 4.697 0.007 1.00 92.25 85 GLU A C 1
ATOM 711 O O . GLU A 1 85 ? 9.004 4.795 -0.877 1.00 92.25 85 GLU A O 1
ATOM 716 N N . TYR A 1 86 ? 6.873 4.445 -0.267 1.00 92.12 86 TYR A N 1
ATOM 717 C CA . TYR A 1 86 ? 6.374 4.260 -1.622 1.00 92.12 86 TYR A CA 1
ATOM 718 C C . TYR A 1 86 ? 6.566 5.527 -2.466 1.00 92.12 86 TYR A C 1
ATOM 720 O O . TYR A 1 86 ? 7.077 5.452 -3.576 1.00 92.12 86 TYR A O 1
ATOM 728 N N . ALA A 1 87 ? 6.203 6.696 -1.933 1.00 90.75 87 ALA A N 1
ATOM 729 C CA . ALA A 1 87 ? 6.232 7.951 -2.681 1.00 90.75 87 ALA A CA 1
ATOM 730 C C . ALA A 1 87 ? 7.646 8.497 -2.942 1.00 90.75 87 ALA A C 1
ATOM 732 O O . ALA A 1 87 ? 7.861 9.133 -3.969 1.00 90.75 87 ALA A O 1
ATOM 733 N N . PHE A 1 88 ? 8.592 8.295 -2.017 1.00 91.88 88 PHE A N 1
ATOM 734 C CA . PHE A 1 88 ? 9.907 8.951 -2.076 1.00 91.88 88 PHE A CA 1
ATOM 735 C C . PHE A 1 88 ? 11.093 8.006 -2.225 1.00 91.88 88 PHE A C 1
ATOM 737 O O . PHE A 1 88 ? 12.191 8.464 -2.529 1.00 91.88 88 PHE A O 1
ATOM 744 N N . ARG A 1 89 ? 10.924 6.716 -1.926 1.00 88.25 89 ARG A N 1
ATOM 745 C CA . ARG A 1 89 ? 12.036 5.757 -1.914 1.00 88.25 89 ARG A CA 1
ATOM 746 C C . ARG A 1 89 ? 11.832 4.598 -2.866 1.00 88.25 89 ARG A C 1
ATOM 748 O O . ARG A 1 89 ? 12.776 3.837 -3.048 1.00 88.25 89 ARG A O 1
ATOM 755 N N . THR A 1 90 ? 10.643 4.429 -3.435 1.00 87.75 90 THR A N 1
ATOM 756 C CA . THR A 1 90 ? 10.311 3.278 -4.272 1.00 87.75 90 THR A CA 1
ATOM 757 C C . THR A 1 90 ? 10.135 3.699 -5.716 1.00 87.75 90 THR A C 1
ATOM 759 O O . THR A 1 90 ? 9.099 4.229 -6.101 1.00 87.75 90 THR A O 1
ATOM 762 N N . ASP A 1 91 ? 11.139 3.378 -6.521 1.00 86.38 91 ASP A N 1
ATOM 763 C CA . ASP A 1 91 ? 11.076 3.535 -7.965 1.00 86.38 91 ASP A CA 1
ATOM 764 C C . ASP A 1 91 ? 10.710 2.205 -8.618 1.00 86.38 91 ASP A C 1
ATOM 766 O O . ASP A 1 91 ? 11.193 1.138 -8.221 1.00 86.38 91 ASP A O 1
ATOM 770 N N . PHE A 1 92 ? 9.843 2.273 -9.625 1.00 88.69 92 PHE A N 1
ATOM 771 C CA . PHE A 1 92 ? 9.495 1.131 -10.459 1.00 88.69 92 PHE A CA 1
ATOM 772 C C . PHE A 1 92 ? 10.066 1.326 -11.854 1.00 88.69 92 PHE A C 1
ATOM 774 O O . PHE A 1 92 ? 9.956 2.400 -12.447 1.00 88.69 92 PHE A O 1
ATOM 781 N N . VAL A 1 93 ? 10.642 0.262 -12.402 1.00 87.50 93 VAL A N 1
ATOM 782 C CA . VAL A 1 93 ? 11.079 0.234 -13.794 1.00 87.50 93 VAL A CA 1
ATOM 783 C C . VAL A 1 93 ? 9.926 -0.185 -14.694 1.00 87.50 93 VAL A C 1
ATOM 785 O O . VAL A 1 93 ? 9.046 -0.961 -14.310 1.00 87.50 93 VAL A O 1
ATOM 788 N N . GLN A 1 94 ? 9.931 0.322 -15.924 1.00 83.94 94 GLN A N 1
ATOM 789 C CA . GLN A 1 94 ? 8.943 -0.079 -16.915 1.00 83.94 94 GLN A CA 1
ATOM 790 C C . GLN A 1 94 ? 9.054 -1.585 -17.195 1.00 83.94 94 GLN A C 1
ATOM 792 O O . GLN A 1 94 ? 10.143 -2.150 -17.326 1.00 83.94 94 GLN A O 1
ATOM 797 N N . ARG A 1 95 ? 7.897 -2.245 -17.291 1.00 83.69 95 ARG A N 1
ATOM 798 C CA . ARG A 1 95 ? 7.811 -3.664 -17.640 1.00 83.69 95 ARG A CA 1
ATOM 799 C C . ARG A 1 95 ? 8.540 -3.920 -18.962 1.00 83.69 95 ARG A C 1
ATOM 801 O O . ARG A 1 95 ? 8.284 -3.241 -19.950 1.00 83.69 95 ARG A O 1
ATOM 808 N N . GLY A 1 96 ? 9.410 -4.927 -18.984 1.00 80.19 96 GLY A N 1
ATOM 809 C CA . GLY A 1 96 ? 10.215 -5.279 -20.156 1.00 80.19 96 GLY A CA 1
ATOM 810 C C . GLY A 1 96 ? 11.566 -4.570 -20.252 1.00 80.19 96 GLY A C 1
ATOM 811 O O . GLY A 1 96 ? 12.371 -4.957 -21.095 1.00 80.19 96 GLY A O 1
ATOM 812 N N . SER A 1 97 ? 11.855 -3.592 -19.387 1.00 80.69 97 SER A N 1
ATOM 813 C CA . SER A 1 97 ? 13.127 -2.857 -19.426 1.00 80.69 97 SER A CA 1
ATOM 814 C C . SER A 1 97 ? 14.314 -3.662 -18.893 1.00 80.69 97 SER A C 1
ATOM 816 O O . SER A 1 97 ? 15.451 -3.429 -19.303 1.00 80.69 97 SER A O 1
ATOM 818 N N . LEU A 1 98 ? 14.073 -4.634 -18.009 1.00 78.88 98 LEU A N 1
ATOM 819 C CA . LEU A 1 98 ? 15.123 -5.498 -17.474 1.00 78.88 98 LEU A CA 1
ATOM 820 C C . LEU A 1 98 ? 15.419 -6.660 -18.429 1.00 78.88 98 LEU A C 1
ATOM 822 O O . LEU A 1 98 ? 14.564 -7.503 -18.701 1.00 78.88 98 LEU A O 1
ATOM 826 N N . LYS A 1 99 ? 16.666 -6.712 -18.912 1.00 74.25 99 LYS A N 1
ATOM 827 C CA . LYS A 1 99 ? 17.194 -7.812 -19.740 1.00 74.25 99 LYS A CA 1
ATOM 828 C C . LYS A 1 99 ? 17.790 -8.950 -18.906 1.00 74.25 99 LYS A C 1
ATOM 830 O O . LYS A 1 99 ? 17.774 -10.094 -19.345 1.00 74.25 99 LYS A O 1
ATOM 835 N N . HIS A 1 100 ? 18.273 -8.638 -17.705 1.00 72.94 100 HIS A N 1
ATOM 836 C CA . HIS A 1 100 ? 18.878 -9.580 -16.763 1.00 72.94 100 HIS A CA 1
ATOM 837 C C . HIS A 1 100 ? 18.279 -9.367 -15.368 1.00 72.94 100 HIS A C 1
ATOM 839 O O . HIS A 1 100 ? 17.815 -8.268 -15.057 1.00 72.94 100 HIS A O 1
ATOM 845 N N . LEU A 1 101 ? 18.266 -10.416 -14.541 1.00 72.94 101 LEU A N 1
ATOM 846 C CA . LEU A 1 101 ? 17.827 -10.311 -13.149 1.00 72.94 101 LEU A CA 1
ATOM 847 C C . LEU A 1 101 ? 18.888 -9.562 -12.329 1.00 72.94 101 LEU A C 1
ATOM 849 O O . LEU A 1 101 ? 20.070 -9.874 -12.479 1.00 72.94 101 LEU A O 1
ATOM 853 N N . PRO A 1 102 ? 18.503 -8.620 -11.453 1.00 65.62 102 PRO A N 1
ATOM 854 C CA . PRO A 1 102 ? 19.445 -8.034 -10.509 1.00 65.62 102 PRO A CA 1
ATOM 855 C C . PRO A 1 102 ? 19.920 -9.120 -9.525 1.00 65.62 102 PRO A C 1
ATOM 857 O O . PRO A 1 102 ? 19.125 -9.919 -9.032 1.00 65.62 102 PRO A O 1
ATOM 860 N N . GLY A 1 103 ? 21.229 -9.198 -9.279 1.00 65.81 103 GLY A N 1
ATOM 861 C CA . GLY A 1 103 ? 21.864 -10.210 -8.428 1.00 65.81 103 GLY A CA 1
ATOM 862 C C . GLY A 1 103 ? 23.392 -10.063 -8.411 1.00 65.81 103 GLY A C 1
ATOM 863 O O . GLY A 1 103 ? 23.921 -9.278 -9.195 1.00 65.81 103 GLY A O 1
ATOM 864 N N . PRO A 1 104 ? 24.125 -10.816 -7.568 1.00 56.78 104 PRO A N 1
ATOM 865 C CA . PRO A 1 104 ? 25.593 -10.750 -7.488 1.00 56.78 104 PRO A CA 1
ATOM 866 C C . PRO A 1 104 ? 26.310 -11.047 -8.816 1.00 56.78 104 PRO A C 1
ATOM 868 O O . PRO A 1 104 ? 27.454 -10.656 -9.006 1.00 56.78 104 PRO A O 1
ATOM 871 N N . GLU A 1 105 ? 25.634 -11.703 -9.760 1.00 52.53 105 GLU A N 1
ATOM 872 C CA . GLU A 1 105 ? 26.158 -11.985 -11.103 1.00 52.53 105 GLU A CA 1
ATOM 873 C C . GLU A 1 105 ? 25.837 -10.875 -12.129 1.00 52.53 105 GLU A C 1
ATOM 875 O O . GLU A 1 105 ? 26.259 -10.943 -13.280 1.00 52.53 105 GLU A O 1
ATOM 880 N N . ALA A 1 106 ? 25.118 -9.819 -11.724 1.00 52.31 106 ALA A N 1
ATOM 881 C CA . ALA A 1 106 ? 24.624 -8.736 -12.581 1.00 52.31 106 ALA A CA 1
ATOM 882 C C . ALA A 1 106 ? 25.513 -7.474 -12.565 1.00 52.31 106 ALA A C 1
ATOM 884 O O . ALA A 1 106 ? 25.022 -6.363 -12.759 1.00 52.31 106 ALA A O 1
ATOM 885 N N . HIS A 1 107 ? 26.827 -7.625 -12.366 1.00 42.28 107 HIS A N 1
ATOM 886 C CA . HIS A 1 107 ? 27.827 -6.544 -12.425 1.00 42.28 107 HIS A CA 1
ATOM 887 C C . HIS A 1 107 ? 28.077 -5.975 -13.839 1.00 42.28 107 HIS A C 1
ATOM 889 O O . HIS A 1 107 ? 29.172 -5.491 -14.125 1.00 42.28 107 HIS A O 1
ATOM 895 N N . LEU A 1 108 ? 27.095 -5.999 -14.743 1.00 44.72 108 LEU A N 1
ATOM 896 C CA . LEU A 1 108 ? 27.243 -5.358 -16.048 1.00 44.72 108 LEU A CA 1
ATOM 897 C C . LEU A 1 108 ? 26.444 -4.053 -16.101 1.00 44.72 108 LEU A C 1
ATOM 899 O O . LEU A 1 108 ? 25.255 -4.047 -15.775 1.00 44.72 108 LEU A O 1
ATOM 903 N N . PRO A 1 109 ? 27.091 -2.945 -16.506 1.00 40.50 109 PRO A N 1
ATOM 904 C CA . PRO A 1 109 ? 26.466 -1.639 -16.539 1.00 40.50 109 PRO A CA 1
ATOM 905 C C . PRO A 1 109 ? 25.303 -1.657 -17.529 1.00 40.50 109 PRO A C 1
ATOM 907 O O . PRO A 1 109 ? 25.384 -2.224 -18.623 1.00 40.50 109 PRO A O 1
ATOM 910 N N . VAL A 1 110 ? 24.209 -1.012 -17.135 1.00 50.59 110 VAL A N 1
ATOM 911 C CA . VAL A 1 110 ? 23.083 -0.719 -18.016 1.00 50.59 110 VAL A CA 1
ATOM 912 C C . VAL A 1 110 ? 23.588 0.235 -19.100 1.00 50.59 110 VAL A C 1
ATOM 914 O O . VAL A 1 110 ? 23.716 1.432 -18.871 1.00 50.59 110 VAL A O 1
ATOM 917 N N . LEU A 1 111 ? 23.916 -0.294 -20.281 1.00 44.53 111 LEU A N 1
ATOM 918 C CA . LEU A 1 111 ? 24.149 0.525 -21.468 1.00 44.53 111 LEU A CA 1
ATOM 919 C C . LEU A 1 111 ? 22.802 1.000 -22.023 1.00 44.53 111 LEU A C 1
ATOM 921 O O . LEU A 1 111 ? 22.095 0.232 -22.688 1.00 44.53 111 LEU A O 1
ATOM 925 N N . LYS A 1 112 ? 22.483 2.269 -21.772 1.00 35.09 112 LYS A N 1
ATOM 926 C CA . LYS A 1 112 ? 22.328 3.284 -22.824 1.00 35.09 112 LYS A CA 1
ATOM 927 C C . LYS A 1 112 ? 22.406 4.686 -22.238 1.00 35.09 112 LYS A C 1
ATOM 929 O O . LYS A 1 112 ? 21.631 4.960 -21.301 1.00 35.09 112 LYS A O 1
#

Nearest PDB structures (foldseek):
  3l3o-assembly1_M  TM=5.984E-01  e=2.617E+00  Staphylococcus aureus subsp. aureus Mu50
  6b87-assembly3_C  TM=5.623E-01  e=6.861E+00  synthetic construct

Solvent-accessible surface area (backbone atoms only — not comparable to full-atom values): 6849 Å² total; per-residue (Å²): 135,76,90,83,69,58,35,38,43,34,20,41,72,56,70,93,51,69,44,98,86,42,75,40,62,67,56,96,90,46,54,73,64,56,48,52,49,53,51,51,52,51,52,48,52,62,70,64,31,66,70,59,53,50,49,53,75,68,42,86,49,66,68,62,31,51,52,52,51,50,52,51,52,52,50,54,53,52,53,52,50,52,53,50,41,47,76,75,71,56,73,72,49,60,73,54,71,34,88,61,64,80,54,96,87,46,85,65,81,85,86,126

Secondary structure (DSSP, 8-state):
--TT--GGGB----GGG-STTS--B--SS--HHHHHHHHHHHHHHHHT-HHHHHHHHS---HHHHHHHHHHHHHHHHHHHHHHHHHHHH---PPTT--SS--STT--S----

Radius of gyration: 19.51 Å; Cα contacts (8 Å, |Δi|>4): 72; chains: 1; bounding box: 46×29×53 Å

pLDDT: mean 83.56, std 13.97, range [35.09, 94.75]

Mean predicted aligned error: 7.64 Å

Sequence (112 aa):
PLKNFRPSEIIQSDLDKWSYRNQVVATPYLTPFELFLGVKLTEALHHLRPKAWKRIIFAKDKRYRQIMIFSMWAGIKVVIAEVIEYAFRTDFVQRGSLKHLPGPEAHLPVLK